Protein AF-A0A920NG70-F1 (afdb_monomer)

Secondary structure (DSSP, 8-state):
-HHHHHTT-S------HHHHS-TT--------SGGGSTHHHHSTTHHHHHHHHHHH-

pLDDT: mean 96.67, std 2.21, range [84.25, 98.38]

Solvent-accessible surface area (backbone atoms only — not comparable to full-atom values): 3721 Å² total; per-residue (Å²): 109,69,72,50,55,75,71,63,59,90,76,84,90,78,77,54,67,57,79,75,51,42,95,85,70,80,86,77,38,78,59,74,76,73,35,61,45,74,64,22,58,78,35,77,63,49,48,31,55,52,46,31,54,60,72,73,106

Structure (mmCIF, N/CA/C/O backbone):
data_AF-A0A920NG70-F1
#
_entry.id   AF-A0A920NG70-F1
#
loop_
_atom_site.group_PDB
_atom_site.id
_atom_site.type_symbol
_atom_site.label_atom_id
_atom_site.label_alt_id
_atom_site.label_comp_id
_atom_site.label_asym_id
_atom_site.label_entity_id
_atom_site.label_seq_id
_atom_site.pdbx_PDB_ins_code
_atom_site.Cartn_x
_atom_site.Cartn_y
_atom_site.Cartn_z
_atom_site.occupancy
_atom_site.B_iso_or_equiv
_atom_site.auth_seq_id
_atom_site.auth_comp_id
_atom_site.auth_asym_id
_atom_site.auth_atom_id
_atom_site.pdbx_PDB_model_num
ATOM 1 N N . MET A 1 1 ? -2.135 0.623 22.245 1.00 84.25 1 MET A N 1
ATOM 2 C CA . MET A 1 1 ? -3.389 1.380 22.436 1.00 84.25 1 MET A CA 1
ATOM 3 C C . MET A 1 1 ? -3.196 2.636 23.280 1.00 84.25 1 MET A C 1
ATOM 5 O O . MET A 1 1 ? -3.692 3.673 22.877 1.00 84.25 1 MET A O 1
ATOM 9 N N . ASN A 1 2 ? -2.429 2.573 24.377 1.00 91.88 2 ASN A N 1
ATOM 10 C CA . ASN A 1 2 ? -2.298 3.668 25.353 1.00 91.88 2 ASN A CA 1
ATOM 11 C C . ASN A 1 2 ? -1.910 5.039 24.763 1.00 91.88 2 ASN A C 1
ATOM 13 O O . ASN A 1 2 ? -2.494 6.033 25.167 1.00 91.88 2 ASN A O 1
ATOM 17 N N . ILE A 1 3 ? -0.986 5.094 23.791 1.00 97.38 3 ILE A N 1
ATOM 18 C CA . ILE A 1 3 ? -0.610 6.358 23.120 1.00 97.38 3 ILE A CA 1
ATOM 19 C C . ILE A 1 3 ? -1.798 6.932 22.330 1.00 97.38 3 ILE A C 1
ATOM 21 O O . ILE A 1 3 ? -2.130 8.098 22.455 1.00 97.38 3 ILE A O 1
ATOM 25 N N . LEU A 1 4 ? -2.491 6.110 21.540 1.00 97.75 4 LEU A N 1
ATOM 26 C CA . LEU A 1 4 ? -3.632 6.576 20.740 1.00 97.75 4 LEU A CA 1
ATOM 27 C C . LEU A 1 4 ? -4.826 6.970 21.626 1.00 97.75 4 LEU A C 1
ATOM 29 O O . LEU A 1 4 ? -5.551 7.911 21.321 1.00 97.75 4 LEU A O 1
ATOM 33 N N . GLN A 1 5 ? -4.999 6.275 22.752 1.00 96.50 5 GLN A N 1
ATOM 34 C CA . GLN A 1 5 ? -6.014 6.601 23.751 1.00 96.50 5 GLN A CA 1
ATOM 35 C C . GLN A 1 5 ? -5.734 7.937 24.449 1.00 96.50 5 GLN A C 1
ATOM 37 O O . GLN A 1 5 ? -6.677 8.696 24.661 1.00 96.50 5 GLN A O 1
ATOM 42 N N . SER A 1 6 ? -4.473 8.252 24.787 1.00 97.69 6 SER A N 1
ATOM 43 C CA . SER A 1 6 ? -4.134 9.550 25.394 1.00 97.69 6 SER A CA 1
ATOM 44 C C . SER A 1 6 ? -4.400 10.715 24.444 1.00 97.69 6 SER A C 1
ATOM 46 O O . SER A 1 6 ? -4.852 11.767 24.889 1.00 97.69 6 SER A O 1
ATOM 48 N N . GLU A 1 7 ? -4.214 10.492 23.142 1.00 97.75 7 GLU A N 1
ATOM 49 C CA . GLU A 1 7 ? -4.515 11.467 22.088 1.00 97.75 7 GLU A CA 1
ATOM 50 C C . GLU A 1 7 ? -5.998 11.511 21.683 1.00 97.75 7 GLU A C 1
ATOM 52 O O . GLU A 1 7 ? -6.361 12.242 20.766 1.00 97.75 7 GLU A O 1
ATOM 57 N N . LYS A 1 8 ? -6.875 10.760 22.367 1.00 97.56 8 LYS A N 1
ATOM 58 C CA .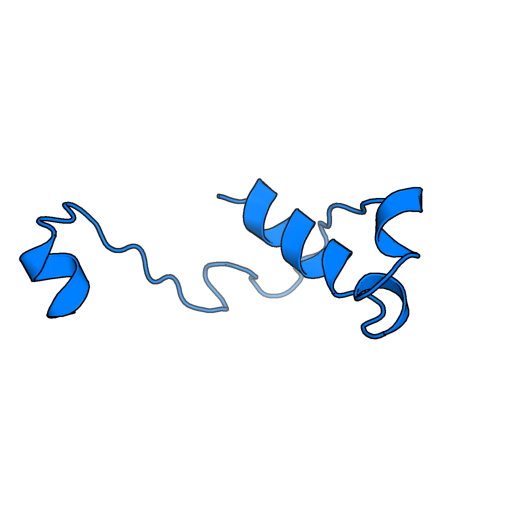 LYS A 1 8 ? -8.324 10.708 22.100 1.00 97.56 8 LYS A CA 1
ATOM 59 C C . LYS A 1 8 ? -8.671 10.287 20.664 1.00 97.56 8 LYS A C 1
ATOM 61 O O . LYS A 1 8 ? -9.620 10.802 20.085 1.00 97.56 8 LYS A O 1
ATOM 66 N N . VAL A 1 9 ? -7.919 9.344 20.091 1.00 97.56 9 VAL A N 1
ATOM 67 C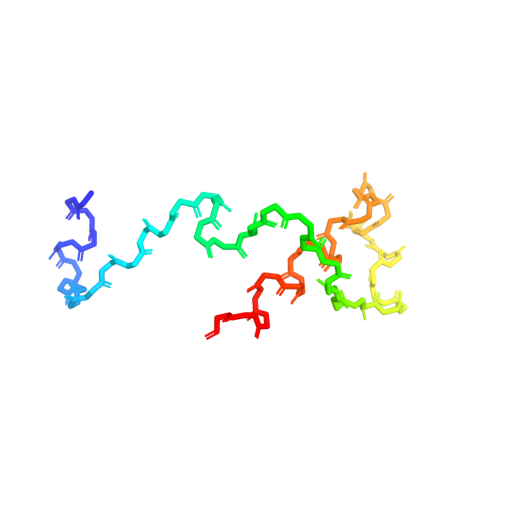 CA . VAL A 1 9 ? -8.252 8.750 18.787 1.00 97.56 9 VAL A CA 1
ATOM 68 C C . VAL A 1 9 ? -9.574 7.985 18.883 1.00 97.56 9 VAL A C 1
ATOM 70 O O . VAL A 1 9 ? -9.693 7.058 19.685 1.00 97.56 9 VAL A O 1
ATOM 73 N N . ASP A 1 10 ? -10.542 8.344 18.038 1.00 97.69 10 ASP A N 1
ATOM 74 C CA . ASP A 1 10 ? -11.886 7.754 18.048 1.00 97.69 10 ASP A CA 1
ATOM 75 C C . ASP A 1 10 ? -11.909 6.307 17.537 1.00 97.69 10 ASP A C 1
ATOM 77 O O . ASP A 1 10 ? -12.626 5.458 18.069 1.00 97.69 10 ASP A O 1
ATOM 81 N N . ILE A 1 11 ? -11.127 6.014 16.492 1.00 97.06 11 ILE A N 1
ATOM 82 C CA . ILE A 1 11 ? -11.102 4.707 15.828 1.00 97.06 11 ILE A CA 1
ATOM 83 C C . ILE A 1 11 ? -9.664 4.318 15.506 1.00 97.06 11 ILE A C 1
ATOM 85 O O . ILE A 1 11 ? -8.899 5.094 14.936 1.00 97.06 11 ILE A O 1
ATOM 89 N N . VAL A 1 12 ? -9.321 3.068 15.813 1.00 96.75 12 VAL A N 1
ATOM 90 C CA . VAL A 1 12 ? -8.105 2.424 15.317 1.00 96.75 12 VAL A CA 1
ATOM 91 C C . VAL A 1 12 ? -8.532 1.270 14.424 1.00 96.75 12 VAL A C 1
ATOM 93 O O . VAL A 1 12 ? -9.054 0.270 14.914 1.00 96.75 12 VAL A O 1
ATOM 96 N N . TRP A 1 13 ? -8.328 1.416 13.116 1.00 95.69 13 TRP A N 1
ATOM 97 C CA . TRP A 1 13 ? -8.583 0.339 12.164 1.00 95.69 13 TRP A CA 1
ATOM 98 C C . TRP A 1 13 ? -7.319 -0.509 12.000 1.00 95.69 13 TRP A C 1
ATOM 100 O O . TRP A 1 13 ? -6.273 -0.003 11.595 1.00 95.69 13 TRP A O 1
ATOM 110 N N . ILE A 1 14 ? -7.410 -1.787 12.378 1.00 96.25 14 ILE A N 1
ATOM 111 C CA . ILE A 1 14 ? -6.298 -2.750 12.371 1.00 96.25 14 ILE A CA 1
ATOM 112 C C . ILE A 1 14 ? -6.739 -3.987 11.572 1.00 96.25 14 ILE A C 1
ATOM 114 O O . ILE A 1 14 ? -6.999 -5.030 12.173 1.00 96.25 14 ILE A O 1
ATOM 118 N N . PRO A 1 15 ? -6.897 -3.866 10.243 1.00 96.88 15 PRO A N 1
ATOM 119 C CA . PRO A 1 15 ? -7.268 -5.001 9.410 1.00 96.88 15 PRO A CA 1
ATOM 120 C C . PRO A 1 15 ? -6.131 -6.023 9.368 1.00 96.88 15 PRO A C 1
ATOM 122 O O . PRO A 1 15 ? -4.948 -5.670 9.473 1.00 96.88 15 PRO A O 1
ATOM 125 N N . ASP A 1 16 ? -6.481 -7.294 9.191 1.00 97.19 16 ASP A N 1
ATOM 126 C CA . ASP A 1 16 ? -5.488 -8.331 8.928 1.00 97.19 16 ASP A CA 1
ATOM 127 C C . ASP A 1 16 ? -5.060 -8.352 7.446 1.00 97.19 16 ASP A C 1
ATOM 129 O O . ASP A 1 16 ? -5.502 -7.557 6.614 1.00 97.19 16 ASP A O 1
ATOM 133 N N . THR A 1 17 ? -4.122 -9.238 7.108 1.00 96.38 17 THR A N 1
ATOM 134 C CA . THR A 1 17 ? -3.590 -9.301 5.738 1.00 96.38 17 THR A CA 1
ATOM 135 C C . THR A 1 17 ? -4.606 -9.844 4.735 1.00 96.38 17 THR A C 1
ATOM 137 O O . THR A 1 17 ? -4.596 -9.376 3.601 1.00 96.38 17 THR A O 1
ATOM 140 N N . GLU A 1 18 ? -5.474 -10.782 5.122 1.00 97.38 18 GLU A N 1
ATOM 141 C CA . GLU A 1 18 ? -6.472 -11.371 4.218 1.00 97.38 18 GLU A CA 1
ATOM 142 C C . GLU A 1 18 ? -7.606 -10.372 3.942 1.00 97.38 18 GLU A C 1
ATOM 144 O O . GLU A 1 18 ? -8.074 -10.273 2.809 1.00 97.38 18 GLU A O 1
ATOM 149 N N . GLU A 1 19 ? -7.983 -9.557 4.935 1.00 96.50 19 GLU A N 1
ATOM 150 C CA . GLU A 1 19 ? -8.928 -8.445 4.770 1.00 96.50 19 GLU A CA 1
ATOM 151 C C . GLU A 1 19 ? -8.393 -7.399 3.775 1.00 96.50 19 GLU A C 1
ATOM 153 O O . GLU A 1 19 ? -9.129 -6.903 2.917 1.00 96.50 19 GLU A O 1
ATOM 158 N N . MET A 1 20 ? -7.090 -7.095 3.825 1.00 97.31 20 MET A N 1
ATOM 159 C CA . MET A 1 20 ? -6.473 -6.127 2.910 1.00 97.31 20 MET A CA 1
ATOM 160 C C . MET A 1 20 ? -6.149 -6.709 1.528 1.00 97.31 20 MET A C 1
ATOM 162 O O . MET A 1 20 ? -6.283 -6.010 0.512 1.00 97.31 20 MET A O 1
ATOM 166 N N . TYR A 1 21 ? -5.710 -7.965 1.478 1.00 97.31 21 TYR A N 1
ATOM 167 C CA . TYR A 1 21 ? -5.170 -8.640 0.300 1.00 97.31 21 TYR A CA 1
ATOM 168 C C . TYR A 1 21 ? -5.692 -10.080 0.219 1.00 97.31 21 TYR A C 1
ATOM 170 O O . TYR A 1 21 ? -4.949 -11.019 0.511 1.00 97.31 21 TYR A O 1
ATOM 178 N N . PRO A 1 22 ? -6.950 -10.271 -0.209 1.00 96.94 22 PRO A N 1
ATOM 179 C CA . PRO A 1 22 ? -7.532 -11.599 -0.295 1.00 96.94 22 PRO A CA 1
ATOM 180 C C . PRO A 1 22 ? -6.803 -12.472 -1.317 1.00 96.94 22 PRO A C 1
ATOM 182 O O . PRO A 1 22 ? -6.140 -11.984 -2.244 1.00 96.94 22 PRO A O 1
ATOM 185 N N . THR A 1 23 ? -6.982 -13.784 -1.191 1.00 97.81 23 THR A N 1
ATOM 186 C CA . THR A 1 23 ? -6.445 -14.758 -2.148 1.00 97.81 23 THR A CA 1
ATOM 187 C C . THR A 1 23 ? -6.777 -14.368 -3.596 1.00 97.81 23 THR A C 1
ATOM 189 O O . THR A 1 23 ? -7.936 -14.200 -3.971 1.00 97.81 23 THR A O 1
ATOM 192 N N . GLY A 1 24 ? -5.743 -14.237 -4.433 1.00 97.44 24 GLY A N 1
ATOM 193 C CA . GLY A 1 24 ? -5.891 -13.848 -5.840 1.00 97.44 24 GLY A CA 1
ATOM 194 C C . GLY A 1 24 ? -5.897 -12.337 -6.105 1.00 97.44 24 GLY A C 1
ATOM 195 O O . GLY A 1 24 ? -6.175 -11.931 -7.230 1.00 97.44 24 GLY A O 1
ATOM 196 N N . TYR A 1 25 ? -5.570 -11.499 -5.118 1.00 97.62 25 TYR A N 1
ATOM 197 C CA . TYR A 1 25 ? -5.414 -10.054 -5.295 1.00 97.62 25 TYR A CA 1
ATOM 198 C C . TYR A 1 25 ? -4.399 -9.697 -6.404 1.00 97.62 25 TYR A C 1
ATOM 200 O O . TYR A 1 25 ? -3.264 -10.174 -6.403 1.00 97.62 25 TYR A O 1
ATOM 208 N N . GLN A 1 26 ? -4.798 -8.835 -7.350 1.00 97.69 26 GLN A N 1
ATOM 209 C CA . GLN A 1 26 ? -4.014 -8.529 -8.564 1.00 97.69 26 GLN A CA 1
ATOM 210 C C . GLN A 1 26 ? -3.847 -7.031 -8.872 1.00 97.69 26 GLN A C 1
ATOM 212 O O . GLN A 1 26 ? -3.112 -6.671 -9.791 1.00 97.69 26 GLN A O 1
ATOM 217 N N . THR A 1 27 ? -4.491 -6.136 -8.120 1.00 98.06 27 THR A N 1
ATOM 218 C CA . THR A 1 27 ? -4.481 -4.694 -8.415 1.00 98.06 27 THR A CA 1
ATOM 219 C C . THR A 1 27 ? -3.323 -3.981 -7.721 1.00 98.06 27 THR A C 1
ATOM 221 O O . THR A 1 27 ? -3.118 -4.129 -6.522 1.00 98.06 27 THR A O 1
ATOM 224 N N . TYR A 1 28 ? -2.574 -3.144 -8.436 1.00 98.19 28 TYR A N 1
ATOM 225 C CA . TYR A 1 28 ? -1.528 -2.319 -7.827 1.00 98.19 28 TYR A CA 1
ATOM 226 C C . TYR A 1 28 ? -1.410 -0.951 -8.491 1.00 98.19 28 TYR A C 1
ATOM 228 O O . TYR A 1 28 ? -1.694 -0.782 -9.676 1.00 98.19 28 TYR A O 1
ATOM 236 N N . VAL A 1 29 ? -0.936 0.022 -7.716 1.00 98.19 29 VAL A N 1
ATOM 237 C CA . VAL A 1 29 ? -0.646 1.388 -8.160 1.00 98.19 29 VAL A CA 1
ATOM 238 C C . VAL A 1 29 ? 0.865 1.557 -8.251 1.00 98.19 29 VAL A C 1
ATOM 240 O O . VAL A 1 29 ? 1.598 1.223 -7.319 1.00 98.19 29 VAL A O 1
ATOM 243 N N . THR A 1 30 ? 1.349 2.069 -9.383 1.00 97.19 30 THR A N 1
ATOM 244 C CA . THR A 1 30 ? 2.783 2.293 -9.613 1.00 97.19 30 THR A CA 1
ATOM 245 C C . THR A 1 30 ? 3.081 3.782 -9.705 1.00 97.19 30 THR A C 1
ATOM 247 O O . THR A 1 30 ? 2.429 4.508 -10.449 1.00 97.19 30 THR A O 1
ATOM 250 N N . VAL A 1 31 ? 4.113 4.220 -8.987 1.00 96.62 31 VAL A N 1
ATOM 251 C CA . VAL A 1 31 ? 4.707 5.552 -9.134 1.00 96.62 31 VAL A CA 1
ATOM 252 C C . VAL A 1 31 ? 5.893 5.417 -10.079 1.00 96.62 31 VAL A C 1
ATOM 254 O O . VAL A 1 31 ? 6.837 4.723 -9.740 1.00 96.62 31 VAL A O 1
ATOM 257 N N . ASP A 1 32 ? 5.856 6.037 -11.257 1.00 94.50 32 ASP A N 1
ATOM 258 C CA . ASP A 1 32 ? 6.837 5.742 -12.312 1.00 94.50 32 ASP A CA 1
ATOM 259 C C . ASP A 1 32 ? 8.244 6.314 -12.042 1.00 94.50 32 ASP A C 1
ATOM 261 O O . ASP A 1 32 ? 9.164 5.605 -11.635 1.00 94.50 32 ASP A O 1
ATOM 265 N N . LYS A 1 33 ? 8.456 7.612 -12.284 1.00 96.00 33 LYS A N 1
ATOM 266 C CA . LYS A 1 33 ? 9.810 8.192 -12.243 1.00 96.00 33 LYS A CA 1
ATOM 267 C 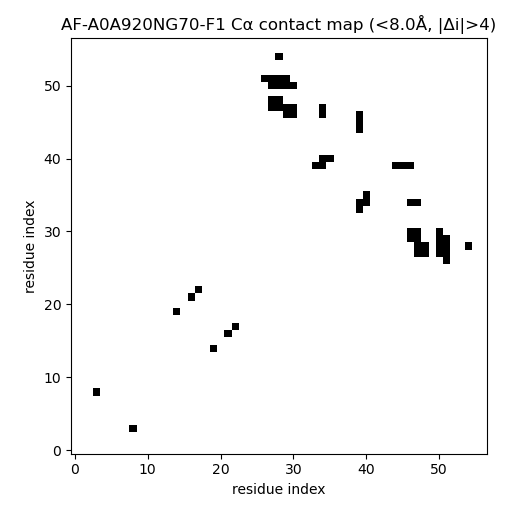C . LYS A 1 33 ? 10.329 8.350 -10.818 1.00 96.00 33 LYS A C 1
ATOM 269 O O . LYS A 1 33 ? 11.489 8.054 -10.550 1.00 96.00 33 LYS A O 1
ATOM 274 N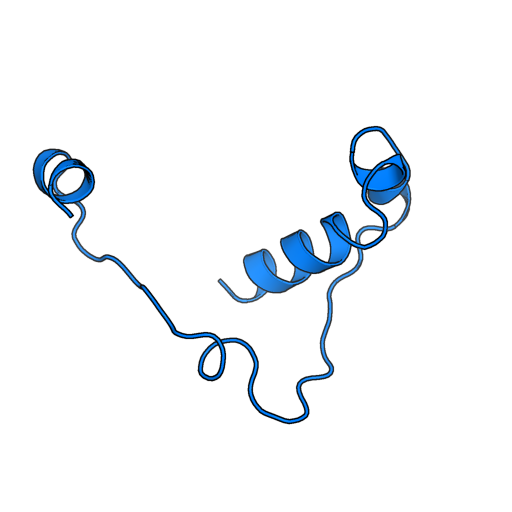 N . LEU A 1 34 ? 9.471 8.791 -9.898 1.00 95.12 34 LEU A N 1
ATOM 275 C CA . LEU A 1 34 ? 9.881 9.093 -8.524 1.00 95.12 34 LEU A CA 1
ATOM 276 C C . LEU A 1 34 ? 10.339 7.846 -7.759 1.00 95.12 34 LEU A C 1
ATOM 278 O O . LEU A 1 34 ? 11.251 7.944 -6.943 1.00 95.12 34 LEU A O 1
ATOM 282 N N . SER A 1 35 ? 9.795 6.661 -8.064 1.00 96.38 35 SER A N 1
ATOM 283 C CA . SER A 1 35 ? 10.202 5.423 -7.389 1.00 96.38 35 SER A CA 1
ATOM 284 C C . SER A 1 35 ? 11.601 4.939 -7.766 1.00 96.38 35 SER A C 1
ATOM 286 O O . SER A 1 35 ? 12.021 3.896 -7.278 1.00 96.38 35 SER A O 1
ATOM 288 N N . ARG A 1 36 ? 12.305 5.626 -8.670 1.00 96.19 36 ARG A N 1
ATOM 289 C CA . ARG A 1 36 ? 13.650 5.245 -9.126 1.00 96.19 36 ARG A CA 1
ATOM 290 C C . ARG A 1 36 ? 14.760 5.973 -8.371 1.00 96.19 36 ARG A C 1
ATOM 292 O O . ARG A 1 36 ? 15.929 5.699 -8.618 1.00 96.19 36 ARG A O 1
ATOM 299 N N . TYR A 1 37 ? 14.413 6.893 -7.473 1.00 96.31 37 TYR A N 1
ATOM 300 C CA . TYR A 1 37 ? 15.367 7.695 -6.708 1.00 96.31 37 TYR A CA 1
ATOM 301 C C . TYR A 1 37 ? 15.378 7.297 -5.232 1.00 96.31 37 TYR A C 1
ATOM 303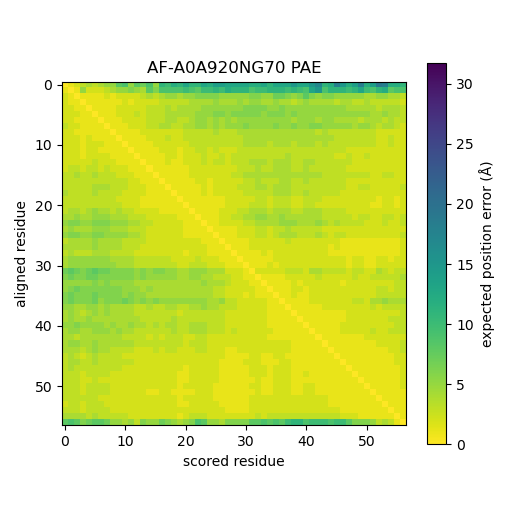 O O . TYR A 1 37 ? 14.416 6.713 -4.731 1.00 96.31 37 TYR A O 1
ATOM 311 N N . LEU A 1 38 ? 16.459 7.655 -4.530 1.00 96.81 38 LEU A N 1
ATOM 312 C CA . LEU A 1 38 ? 16.610 7.488 -3.078 1.00 96.81 38 LEU A CA 1
ATOM 313 C C . LEU A 1 38 ? 16.242 6.061 -2.622 1.00 96.81 38 LEU A C 1
ATOM 315 O O . LEU A 1 38 ? 16.761 5.078 -3.154 1.00 96.81 38 LEU A O 1
ATOM 319 N N . GLU A 1 39 ? 15.314 5.941 -1.674 1.00 97.56 39 GLU A N 1
ATOM 320 C CA . GLU A 1 39 ? 14.813 4.667 -1.162 1.00 97.56 39 GLU A CA 1
ATOM 321 C C . GLU A 1 39 ? 14.154 3.803 -2.234 1.00 97.56 39 GLU A C 1
ATOM 323 O O . GLU A 1 39 ? 14.228 2.582 -2.161 1.00 97.56 39 GLU A O 1
ATOM 328 N N . GLY A 1 40 ? 13.561 4.402 -3.266 1.00 96.06 40 GLY A N 1
ATOM 329 C CA . GLY A 1 40 ? 13.016 3.657 -4.396 1.00 96.06 40 GLY A CA 1
ATOM 330 C C . GLY A 1 40 ? 14.092 2.891 -5.179 1.00 96.06 40 GLY A C 1
ATOM 331 O O . GLY A 1 40 ? 13.856 1.763 -5.610 1.00 96.06 40 GLY A O 1
ATOM 332 N N . ALA A 1 41 ? 15.306 3.448 -5.268 1.00 96.50 41 ALA A N 1
ATOM 333 C CA . ALA A 1 41 ? 16.461 2.759 -5.846 1.00 96.50 41 ALA A CA 1
ATOM 334 C C . ALA A 1 41 ? 17.020 1.667 -4.917 1.00 96.50 41 ALA A C 1
ATOM 336 O O . ALA A 1 41 ? 17.488 0.632 -5.385 1.00 96.50 41 ALA A O 1
ATOM 337 N N . ARG A 1 42 ? 16.987 1.893 -3.597 1.00 98.12 42 ARG A N 1
ATOM 338 C CA . ARG A 1 42 ? 17.499 0.946 -2.589 1.00 98.12 42 ARG A CA 1
ATOM 339 C C . ARG A 1 42 ? 16.530 -0.192 -2.281 1.00 98.12 42 ARG A C 1
ATOM 341 O O . ARG A 1 42 ? 16.963 -1.259 -1.856 1.00 98.12 42 ARG A O 1
ATOM 348 N N . ARG A 1 43 ? 15.232 0.027 -2.487 1.00 97.44 43 ARG A N 1
ATOM 349 C CA . ARG A 1 43 ? 14.147 -0.887 -2.123 1.00 97.44 43 ARG A CA 1
ATOM 350 C C . ARG A 1 43 ? 13.209 -1.086 -3.322 1.00 97.44 43 ARG A C 1
ATOM 352 O O . ARG A 1 43 ? 12.100 -0.541 -3.332 1.00 97.44 43 ARG A O 1
ATOM 359 N N . PRO A 1 44 ? 13.623 -1.852 -4.350 1.00 95.69 44 PRO A N 1
ATOM 360 C CA . PRO A 1 44 ? 12.799 -2.092 -5.530 1.00 95.69 44 PRO A CA 1
ATOM 361 C C . PRO A 1 44 ? 11.401 -2.607 -5.160 1.00 95.69 44 PRO A C 1
ATOM 363 O O . PRO A 1 44 ? 11.250 -3.524 -4.358 1.00 95.69 44 PRO A O 1
ATOM 366 N N . GLY A 1 45 ? 10.362 -1.985 -5.722 1.00 96.38 45 GLY A N 1
ATOM 367 C CA . GLY A 1 45 ? 8.963 -2.320 -5.434 1.00 96.38 45 GLY A CA 1
ATOM 368 C C . GLY A 1 45 ? 8.378 -1.692 -4.160 1.00 96.38 45 GLY A C 1
ATOM 369 O O . GLY A 1 45 ? 7.157 -1.720 -4.003 1.00 96.38 45 GLY A O 1
ATOM 370 N N . HIS A 1 46 ? 9.183 -1.058 -3.297 1.00 97.50 46 HIS A N 1
ATOM 371 C CA . HIS A 1 46 ? 8.707 -0.442 -2.051 1.00 97.50 46 HIS A CA 1
ATOM 372 C C . HIS A 1 46 ? 7.626 0.615 -2.299 1.00 97.50 46 HIS A C 1
ATOM 374 O O . HIS A 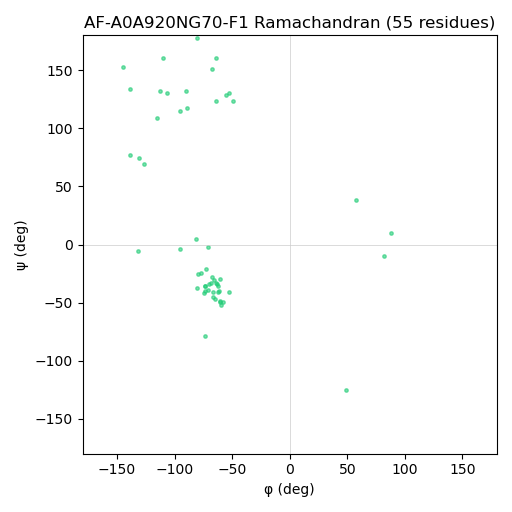1 46 ? 6.550 0.542 -1.711 1.00 97.50 46 HIS A O 1
ATOM 380 N N . MET A 1 47 ? 7.873 1.544 -3.226 1.00 98.12 47 MET A N 1
ATOM 381 C CA . MET A 1 47 ? 6.915 2.607 -3.552 1.00 98.12 47 MET A CA 1
ATOM 382 C C . MET A 1 47 ? 5.647 2.077 -4.233 1.00 98.12 47 MET A C 1
ATOM 384 O O . MET A 1 47 ? 4.592 2.672 -4.063 1.00 98.12 47 MET A O 1
ATOM 388 N N . ARG A 1 48 ? 5.714 0.944 -4.953 1.00 97.56 48 ARG A N 1
ATOM 389 C CA . ARG A 1 48 ? 4.513 0.274 -5.484 1.00 97.56 48 ARG A CA 1
ATOM 390 C C . ARG A 1 48 ? 3.654 -0.266 -4.342 1.00 97.56 48 ARG A C 1
ATOM 392 O O . ARG A 1 48 ? 2.448 -0.060 -4.350 1.00 97.56 48 ARG A O 1
ATOM 399 N N . GLY A 1 49 ? 4.270 -0.922 -3.355 1.00 97.56 49 GLY A N 1
ATOM 400 C CA . GLY A 1 49 ? 3.565 -1.409 -2.165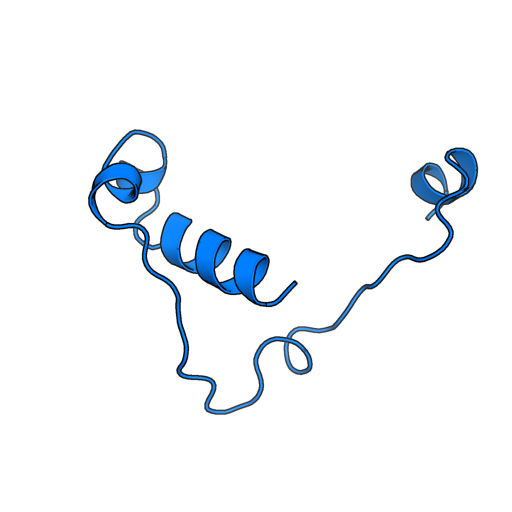 1.00 97.56 49 GLY A CA 1
ATOM 401 C C . GLY A 1 49 ? 2.911 -0.269 -1.383 1.00 97.56 49 GLY A C 1
ATOM 402 O O . GLY A 1 49 ? 1.713 -0.320 -1.129 1.00 97.56 49 GLY A O 1
ATOM 403 N N . VAL A 1 50 ? 3.674 0.792 -1.093 1.00 97.81 50 VAL A N 1
ATOM 404 C CA . VAL A 1 50 ? 3.180 1.991 -0.393 1.00 97.81 50 VAL A CA 1
ATOM 405 C C . VAL A 1 50 ? 2.039 2.655 -1.162 1.00 97.81 50 VAL A C 1
ATOM 407 O O . VAL A 1 50 ? 0.974 2.860 -0.595 1.00 97.81 50 VAL A O 1
ATOM 410 N N . ALA A 1 51 ? 2.221 2.952 -2.451 1.00 98.12 51 ALA A N 1
ATOM 411 C CA . ALA A 1 51 ? 1.182 3.606 -3.242 1.00 98.12 51 ALA A CA 1
ATOM 412 C C . ALA A 1 51 ? -0.084 2.746 -3.345 1.00 98.12 51 ALA A C 1
ATOM 414 O O . ALA A 1 51 ? -1.183 3.260 -3.194 1.00 98.12 51 ALA A O 1
ATOM 415 N N . THR A 1 52 ? 0.063 1.431 -3.536 1.00 98.31 52 THR A N 1
ATOM 416 C CA . THR A 1 52 ? -1.084 0.515 -3.615 1.00 98.31 52 THR A CA 1
ATOM 417 C C . THR A 1 52 ? -1.898 0.525 -2.330 1.00 98.31 52 THR A C 1
ATOM 419 O O . THR A 1 52 ? -3.118 0.651 -2.388 1.00 98.31 52 THR A O 1
ATOM 422 N N . ILE A 1 53 ? -1.241 0.395 -1.176 1.00 97.69 53 ILE A N 1
ATOM 423 C CA . ILE A 1 53 ? -1.962 0.288 0.089 1.00 97.69 53 ILE A CA 1
ATOM 424 C C . ILE A 1 53 ? -2.558 1.625 0.517 1.00 97.69 53 ILE A C 1
ATOM 426 O O . ILE A 1 53 ? -3.710 1.657 0.920 1.00 97.69 53 ILE A O 1
ATOM 430 N N . VAL A 1 54 ? -1.831 2.731 0.330 1.00 97.94 54 VAL A N 1
ATOM 431 C CA . VAL A 1 54 ? -2.334 4.078 0.631 1.00 97.94 54 VAL A CA 1
ATOM 432 C C . VAL A 1 54 ? -3.541 4.430 -0.238 1.00 97.94 54 VAL A C 1
ATOM 434 O O . VAL A 1 54 ? -4.442 5.071 0.265 1.00 97.94 54 VAL A O 1
ATOM 437 N N . THR A 1 55 ? -3.607 3.997 -1.503 1.00 98.38 55 THR A N 1
ATOM 438 C CA . THR A 1 55 ? -4.787 4.234 -2.361 1.00 98.38 55 THR A CA 1
ATOM 439 C C . THR A 1 55 ? -6.008 3.387 -1.981 1.00 98.38 55 THR A C 1
ATOM 441 O O . THR A 1 55 ? -7.121 3.734 -2.363 1.00 98.38 55 THR A O 1
ATOM 444 N N . LYS A 1 56 ? -5.830 2.266 -1.270 1.00 96.19 56 LYS A N 1
ATOM 445 C CA . LYS A 1 56 ? -6.957 1.467 -0.757 1.00 96.19 56 LYS A CA 1
ATOM 446 C C . LYS A 1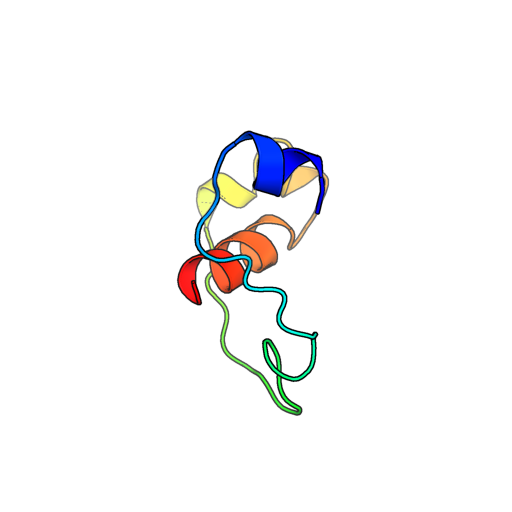 56 ? -7.603 2.091 0.488 1.00 96.19 56 LYS A C 1
ATOM 448 O O . LYS A 1 56 ? -8.751 1.754 0.765 1.00 96.19 56 LYS A O 1
ATOM 453 N N . PHE A 1 57 ? -6.846 2.904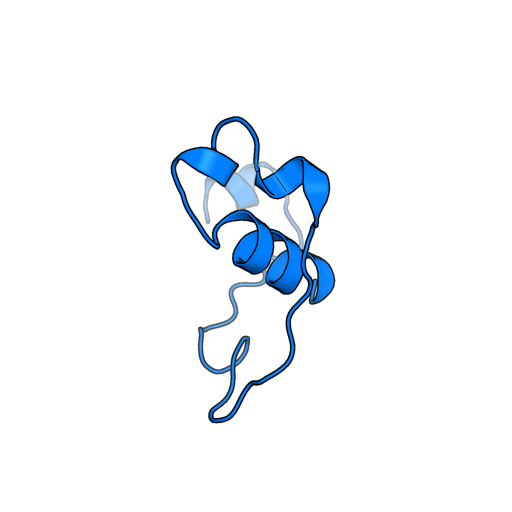 1.229 1.00 89.56 57 PHE A N 1
ATOM 454 C CA . PHE A 1 57 ? -7.304 3.676 2.387 1.00 89.56 57 PHE A CA 1
ATOM 455 C C . PHE A 1 57 ? -7.914 5.008 1.935 1.00 89.56 57 PHE A C 1
ATOM 457 O O . PHE A 1 57 ? -8.879 5.446 2.597 1.00 89.56 57 PHE A O 1
#

Radius of gyration: 15.27 Å; Cα contacts (8 Å, |Δi|>4): 30; chains: 1; bounding box: 29×26×38 Å

Foldseek 3Di:
DVVCVVVVPPDDDDDDPCRQANPPRDDWDDDPPVLCDDVSVVPPCPVRVVRRSVVVD

Nearest PDB structures (foldseek):
  7tot-assembly1_B  TM=9.767E-01  e=1.551E-03  Bartonella henselae str. Houston-1
  3mxt-assembly1_A  TM=9.766E-01  e=1.784E-03  Campylobacter jejuni subsp. jejuni NCTC 11168 = ATCC 700819
  4mue-assembly2_A  TM=9.264E-01  e=1.359E-02  Mycobacterium tuberculosis
  3coy-assembly1_B  TM=9.445E-01  e=1.676E-02  unclassified
  3coy-assembly1_A  TM=9.393E-01  e=1.798E-02  unclassified

Sequence (57 aa):
MNILQSEKVDIVWIPDTEEMYPTGYQTYVTVDKLSRYLEGARRPGHMRGVATIVTKF

Mean predicted aligned error: 2.9 Å